Protein AF-F3Z827-F1 (afdb_monomer_lite)

Sequence (53 aa):
MKKLVKRCCGQDDVPSDLRAKVLGRIELIRSGQAVPDDDISLPGAVESGVRES

pLDDT: mean 70.67, std 16.37, range [43.94, 96.12]

Structure (mmCIF, N/CA/C/O backbone):
data_AF-F3Z827-F1
#
_entry.id   AF-F3Z827-F1
#
loop_
_atom_site.group_PDB
_atom_site.id
_atom_site.type_symbol
_atom_site.label_atom_id
_atom_site.label_alt_id
_atom_site.label_comp_id
_atom_site.label_asym_id
_atom_site.label_entity_id
_atom_site.label_seq_id
_atom_site.pdbx_PDB_ins_code
_atom_site.Cartn_x
_atom_site.Cartn_y
_atom_site.Cartn_z
_atom_site.occupancy
_atom_site.B_iso_or_equiv
_atom_site.auth_seq_id
_atom_site.auth_comp_id
_atom_site.auth_asym_id
_atom_site.auth_atom_id
_atom_site.pdbx_PDB_model_num
ATOM 1 N N . MET A 1 1 ? 32.255 -28.686 5.214 1.00 43.94 1 MET A N 1
ATOM 2 C CA . MET A 1 1 ? 31.372 -27.941 6.139 1.00 43.94 1 MET A CA 1
ATOM 3 C C . MET A 1 1 ? 31.029 -26.576 5.539 1.00 43.94 1 MET A C 1
ATOM 5 O O . MET A 1 1 ? 31.931 -25.792 5.295 1.00 43.94 1 MET A O 1
ATOM 9 N N . LYS A 1 2 ? 29.731 -26.377 5.257 1.00 53.19 2 LYS A N 1
ATOM 10 C CA . LYS A 1 2 ? 28.934 -25.131 5.158 1.00 53.19 2 LYS A CA 1
ATOM 11 C C . LYS A 1 2 ? 29.536 -23.911 4.426 1.00 53.19 2 LYS A C 1
ATOM 13 O O . LYS A 1 2 ? 30.040 -22.993 5.064 1.00 53.19 2 LYS A O 1
ATOM 18 N N . LYS A 1 3 ? 29.316 -23.810 3.106 1.00 61.28 3 LYS A N 1
ATOM 19 C CA . LYS A 1 3 ? 29.211 -22.493 2.445 1.00 61.28 3 LYS A CA 1
ATOM 20 C C . LYS A 1 3 ? 27.836 -21.914 2.785 1.00 61.28 3 LYS A C 1
ATOM 22 O O . LYS A 1 3 ? 26.853 -22.196 2.107 1.00 61.28 3 LYS A O 1
ATOM 27 N N . LEU A 1 4 ? 27.771 -21.193 3.902 1.00 60.44 4 LEU A N 1
ATOM 28 C CA . LEU A 1 4 ? 26.597 -20.436 4.321 1.00 60.44 4 LEU A CA 1
ATOM 29 C C . LEU A 1 4 ? 26.349 -19.345 3.271 1.00 60.44 4 LEU A C 1
ATOM 31 O O . LEU A 1 4 ? 27.167 -18.446 3.086 1.00 60.44 4 LEU A O 1
ATOM 35 N N . VAL A 1 5 ? 25.275 -19.517 2.508 1.00 61.56 5 VAL A N 1
ATOM 36 C CA . VAL A 1 5 ? 24.907 -18.677 1.368 1.00 61.56 5 VAL A CA 1
ATOM 37 C C . VAL A 1 5 ? 24.765 -17.213 1.787 1.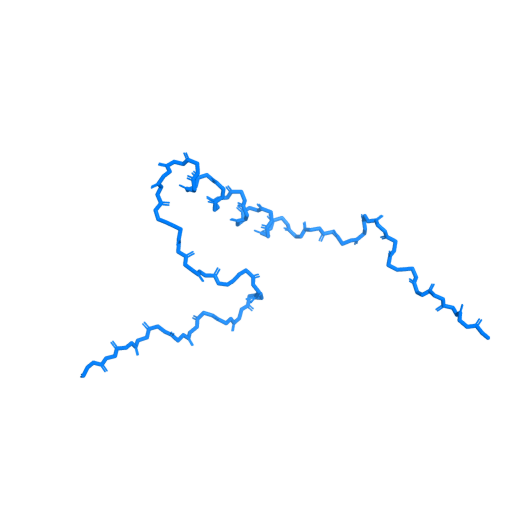00 61.56 5 VAL A C 1
ATOM 39 O O . VAL A 1 5 ? 24.023 -16.891 2.714 1.00 61.56 5 VAL A O 1
ATOM 42 N N . LYS A 1 6 ? 25.469 -16.319 1.081 1.00 61.44 6 LYS A N 1
ATOM 43 C CA . LYS A 1 6 ? 25.272 -14.869 1.174 1.00 61.44 6 LYS A CA 1
ATOM 44 C C . LYS A 1 6 ? 23.875 -14.524 0.655 1.00 61.44 6 LYS A C 1
ATOM 46 O O . LYS A 1 6 ? 23.713 -14.156 -0.501 1.00 61.44 6 LYS A O 1
ATOM 51 N N . ARG A 1 7 ? 22.871 -14.574 1.526 1.00 58.22 7 ARG A N 1
ATOM 52 C CA . ARG A 1 7 ? 21.805 -13.570 1.476 1.00 58.22 7 ARG A CA 1
ATOM 53 C C . ARG A 1 7 ? 22.332 -12.355 2.230 1.00 58.22 7 ARG A C 1
ATOM 55 O O . ARG A 1 7 ? 22.051 -12.170 3.408 1.00 58.22 7 ARG A O 1
ATOM 62 N N . CYS A 1 8 ? 23.241 -11.621 1.589 1.00 56.00 8 CYS A N 1
ATOM 63 C CA . CYS A 1 8 ? 23.751 -10.379 2.149 1.00 56.00 8 CYS A CA 1
ATOM 64 C C . CYS A 1 8 ? 22.651 -9.324 2.075 1.00 56.00 8 CYS A C 1
ATOM 66 O O . CYS A 1 8 ? 22.096 -9.056 1.013 1.00 56.00 8 CYS A O 1
ATOM 68 N N . CYS A 1 9 ? 22.366 -8.762 3.243 1.00 53.31 9 CYS A N 1
ATOM 69 C CA . CYS A 1 9 ? 21.521 -7.612 3.491 1.00 53.31 9 CYS A CA 1
ATOM 70 C C . CYS A 1 9 ? 21.7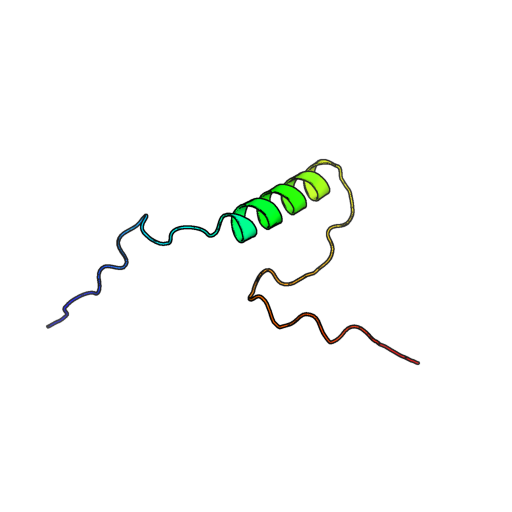08 -6.524 2.418 1.00 53.31 9 CYS A C 1
ATOM 72 O O . CYS A 1 9 ? 22.810 -5.997 2.279 1.00 53.31 9 CYS A O 1
ATOM 74 N N . GLY A 1 10 ? 20.631 -6.181 1.701 1.00 59.94 10 GLY A N 1
ATOM 75 C CA . GLY A 1 10 ? 20.566 -4.987 0.847 1.00 59.94 10 GLY A CA 1
ATOM 76 C C . GLY A 1 10 ? 20.538 -5.199 -0.671 1.00 59.94 10 GLY A C 1
ATOM 77 O O . GLY A 1 10 ? 20.577 -4.200 -1.378 1.00 59.94 10 GLY A O 1
ATOM 78 N N . GLN A 1 11 ? 20.471 -6.440 -1.178 1.00 59.25 11 GLN A N 1
ATOM 79 C CA . GLN A 1 11 ? 20.468 -6.722 -2.630 1.00 59.25 11 GLN A CA 1
ATOM 80 C C . GLN A 1 11 ? 19.146 -7.269 -3.205 1.00 59.25 11 GLN A C 1
ATOM 82 O O . GLN A 1 11 ? 19.067 -7.551 -4.399 1.00 59.25 11 GLN A O 1
ATOM 87 N N . ASP A 1 12 ? 18.085 -7.387 -2.411 1.00 62.00 12 ASP A N 1
ATOM 88 C CA . ASP A 1 12 ? 16.756 -7.446 -3.024 1.00 62.00 12 ASP A CA 1
ATOM 89 C C . ASP A 1 12 ? 16.424 -6.027 -3.489 1.00 62.00 12 ASP A C 1
ATOM 91 O O . ASP A 1 12 ? 16.023 -5.177 -2.693 1.00 62.00 12 ASP A O 1
ATOM 95 N N . ASP A 1 13 ? 16.699 -5.748 -4.764 1.00 64.69 13 ASP A N 1
ATOM 96 C CA . ASP A 1 13 ? 16.264 -4.521 -5.421 1.00 64.69 13 ASP A CA 1
ATOM 97 C C . ASP A 1 13 ? 14.736 -4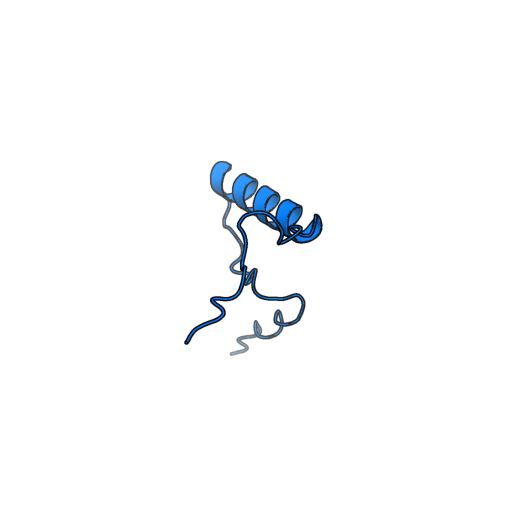.525 -5.375 1.00 64.69 13 ASP A C 1
ATOM 99 O O . ASP A 1 13 ? 14.072 -5.295 -6.072 1.00 64.69 13 ASP A O 1
ATOM 103 N N . VAL A 1 14 ? 14.178 -3.770 -4.428 1.00 69.88 14 VAL A N 1
ATOM 104 C CA . VAL A 1 14 ? 12.737 -3.761 -4.200 1.00 69.88 14 VAL A CA 1
ATOM 105 C C . VAL A 1 14 ? 12.103 -3.130 -5.434 1.00 69.88 14 VAL A C 1
ATOM 107 O O . VAL A 1 14 ? 12.326 -1.938 -5.676 1.00 69.88 14 VAL A O 1
ATOM 110 N N . PRO A 1 15 ? 11.292 -3.876 -6.206 1.00 78.62 15 PRO A N 1
ATOM 111 C CA . PRO A 1 15 ? 10.719 -3.344 -7.427 1.00 78.62 15 PRO A CA 1
ATOM 112 C C . PRO A 1 15 ? 9.893 -2.105 -7.087 1.00 78.62 15 PRO A C 1
ATOM 114 O O . PRO A 1 15 ? 9.129 -2.094 -6.117 1.00 78.62 15 PRO A O 1
ATOM 117 N N . SER A 1 16 ? 10.054 -1.038 -7.876 1.00 79.38 16 SER A N 1
ATOM 118 C CA . SER A 1 16 ? 9.390 0.246 -7.610 1.00 79.38 16 SER A CA 1
ATOM 119 C C . SER A 1 16 ? 7.869 0.101 -7.495 1.00 79.38 16 SER A C 1
ATOM 121 O O . SER A 1 16 ? 7.247 0.814 -6.713 1.00 79.38 16 SER A O 1
ATOM 123 N N . ASP A 1 17 ? 7.297 -0.878 -8.197 1.00 82.50 17 ASP A N 1
ATOM 124 C CA . ASP A 1 17 ? 5.890 -1.271 -8.109 1.00 82.50 17 ASP A CA 1
ATOM 125 C C . ASP A 1 17 ? 5.485 -1.752 -6.702 1.00 82.50 17 ASP A C 1
ATOM 127 O O . ASP A 1 17 ? 4.492 -1.288 -6.142 1.00 82.50 17 ASP A O 1
ATOM 131 N N . LEU A 1 18 ? 6.297 -2.607 -6.069 1.00 85.44 18 LEU A N 1
ATOM 132 C CA . LEU A 1 18 ? 6.051 -3.082 -4.705 1.00 85.44 18 LEU A CA 1
ATOM 133 C C . LEU A 1 18 ? 6.135 -1.930 -3.701 1.00 85.44 18 LEU A C 1
ATOM 135 O O . LEU A 1 18 ? 5.285 -1.801 -2.820 1.00 85.44 18 LEU A O 1
ATOM 139 N N . ARG A 1 19 ? 7.122 -1.044 -3.866 1.00 85.38 19 ARG A N 1
ATOM 140 C CA . ARG A 1 19 ? 7.247 0.156 -3.032 1.00 85.38 19 ARG A CA 1
ATOM 141 C C . ARG A 1 19 ? 6.043 1.088 -3.199 1.00 85.38 19 ARG A C 1
ATOM 143 O O . ARG A 1 19 ? 5.536 1.584 -2.195 1.00 85.38 19 ARG A O 1
ATOM 150 N N . ALA A 1 20 ? 5.575 1.310 -4.427 1.00 88.06 20 ALA A N 1
ATOM 151 C CA . ALA A 1 20 ? 4.407 2.143 -4.705 1.00 88.06 20 ALA A CA 1
ATOM 152 C C . ALA A 1 20 ? 3.133 1.569 -4.062 1.00 88.06 20 ALA A C 1
ATOM 154 O O . ALA A 1 20 ? 2.432 2.290 -3.354 1.00 88.06 20 ALA A O 1
ATOM 155 N N . LYS A 1 21 ? 2.885 0.260 -4.215 1.00 88.12 21 LYS A N 1
ATOM 156 C CA . LYS A 1 21 ? 1.753 -0.444 -3.582 1.00 88.12 21 LYS A CA 1
ATOM 157 C C . LYS A 1 21 ? 1.774 -0.336 -2.056 1.00 88.12 21 LYS A C 1
ATOM 159 O O . LYS A 1 21 ? 0.751 -0.034 -1.444 1.00 88.12 21 LYS A O 1
ATOM 164 N N . VAL A 1 22 ? 2.940 -0.537 -1.436 1.00 90.88 22 VAL A N 1
ATOM 165 C CA . VAL A 1 22 ? 3.108 -0.418 0.021 1.00 90.88 22 VAL A CA 1
ATOM 166 C C . VAL A 1 22 ? 2.834 1.010 0.493 1.00 90.88 22 VAL A C 1
ATOM 168 O O . VAL A 1 22 ? 2.089 1.199 1.452 1.00 90.88 22 VAL A O 1
ATOM 171 N N . LEU A 1 23 ? 3.388 2.019 -0.187 1.00 91.62 23 LEU A N 1
ATOM 172 C CA . LEU A 1 23 ? 3.167 3.420 0.179 1.00 91.62 23 LEU A CA 1
ATOM 173 C C . LEU A 1 23 ? 1.694 3.829 0.042 1.00 91.62 23 LEU A C 1
ATOM 175 O O . LEU A 1 23 ? 1.173 4.471 0.952 1.00 91.62 23 LEU A O 1
ATOM 179 N N . GLY A 1 24 ? 1.006 3.395 -1.019 1.00 90.81 24 GLY A N 1
ATOM 180 C CA . GLY A 1 24 ? -0.429 3.647 -1.194 1.00 90.81 24 GLY A CA 1
ATOM 181 C C . GLY A 1 24 ? -1.286 3.005 -0.098 1.00 90.81 24 GLY A C 1
ATOM 182 O O . GLY A 1 24 ? -2.172 3.649 0.463 1.00 90.81 24 GLY A O 1
ATOM 183 N N . ARG A 1 25 ? -0.981 1.761 0.301 1.00 90.88 25 ARG A N 1
ATOM 184 C CA . ARG A 1 25 ? -1.655 1.121 1.447 1.00 90.88 25 ARG A CA 1
ATOM 185 C C . ARG A 1 25 ? -1.418 1.873 2.757 1.00 90.88 25 ARG A C 1
ATOM 187 O O . ARG A 1 25 ? -2.351 2.041 3.537 1.00 90.88 25 ARG A O 1
ATOM 194 N N . ILE A 1 26 ? -0.192 2.334 3.006 1.00 93.19 26 ILE A N 1
ATOM 195 C CA . ILE A 1 26 ? 0.137 3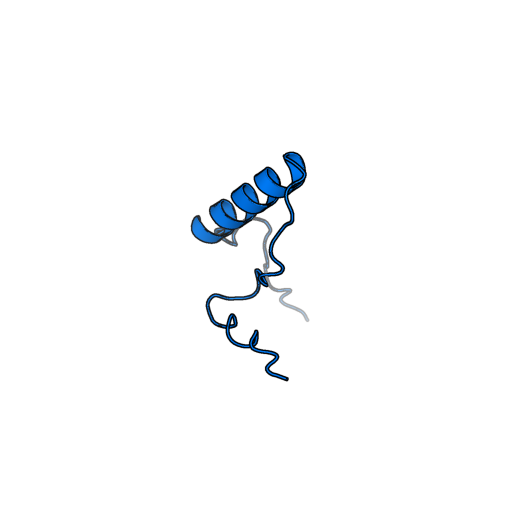.109 4.212 1.00 93.19 26 ILE A CA 1
ATOM 196 C C . ILE A 1 26 ? -0.677 4.406 4.260 1.00 93.19 26 ILE A C 1
ATOM 198 O O . ILE A 1 26 ? -1.169 4.776 5.324 1.00 9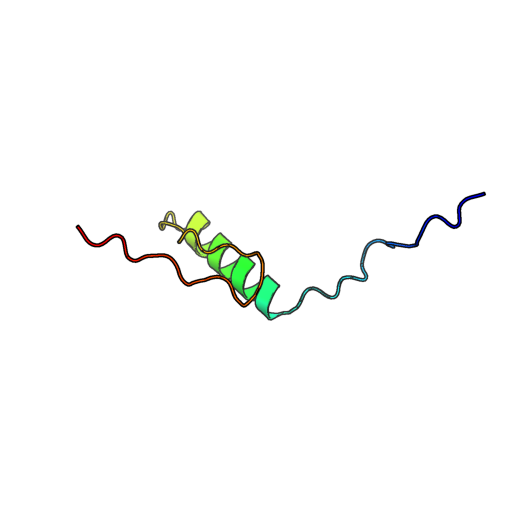3.19 26 ILE A O 1
ATOM 202 N N . GLU A 1 27 ? -0.834 5.090 3.129 1.00 93.88 27 GLU A N 1
ATOM 203 C CA . GLU A 1 27 ? -1.635 6.312 3.048 1.00 93.88 27 GLU A CA 1
ATOM 204 C C . GLU A 1 27 ? -3.110 6.060 3.388 1.00 93.88 27 GLU A C 1
ATOM 206 O O . GLU A 1 27 ? -3.683 6.798 4.194 1.00 93.88 27 GLU A O 1
ATOM 211 N N . LEU A 1 28 ? -3.694 4.974 2.873 1.00 91.81 28 LEU A N 1
ATOM 212 C CA . LEU A 1 28 ? -5.066 4.562 3.193 1.00 91.81 28 LEU A CA 1
ATOM 213 C C . LEU A 1 28 ? -5.247 4.296 4.695 1.00 91.81 28 LEU A C 1
ATOM 215 O O . LEU A 1 28 ? -6.170 4.837 5.304 1.00 91.81 28 LEU A O 1
ATOM 219 N N . ILE A 1 29 ? -4.324 3.546 5.312 1.00 93.31 29 ILE A N 1
ATOM 220 C CA . ILE A 1 29 ? -4.346 3.249 6.757 1.00 93.31 29 ILE A CA 1
ATOM 221 C C . ILE A 1 29 ? -4.272 4.536 7.574 1.00 93.31 29 ILE A C 1
ATOM 223 O O . ILE A 1 29 ? -5.051 4.737 8.504 1.00 93.31 29 ILE A O 1
ATOM 227 N N . ARG A 1 30 ? -3.329 5.420 7.235 1.00 94.62 30 ARG A N 1
ATOM 228 C CA . ARG A 1 30 ? -3.123 6.679 7.964 1.00 94.62 30 ARG A CA 1
ATOM 229 C C . ARG A 1 30 ? -4.310 7.627 7.827 1.00 94.62 30 ARG A C 1
ATOM 231 O O . ARG A 1 30 ? -4.558 8.400 8.746 1.00 94.62 30 ARG A O 1
ATOM 238 N N . SER A 1 31 ? -5.035 7.539 6.717 1.00 96.12 31 SER A N 1
ATOM 239 C CA . SER A 1 31 ? -6.268 8.291 6.465 1.00 96.12 31 SER A CA 1
ATOM 240 C C . SER A 1 31 ? -7.502 7.658 7.121 1.00 96.12 31 SER A C 1
ATOM 242 O O . SER A 1 31 ? -8.584 8.235 7.062 1.00 96.12 31 SER A O 1
ATOM 244 N N . GLY A 1 32 ? -7.367 6.479 7.739 1.00 93.69 32 GLY A N 1
ATOM 245 C CA . GLY A 1 32 ? -8.477 5.745 8.348 1.00 93.69 32 GLY A CA 1
ATOM 246 C C . GLY A 1 32 ? -9.433 5.109 7.334 1.00 93.69 32 GLY A C 1
ATOM 247 O O . GLY A 1 32 ? -10.537 4.716 7.706 1.00 93.69 32 GLY A O 1
ATOM 248 N N . GLN A 1 33 ? -9.036 5.007 6.062 1.00 91.06 33 GLN A N 1
ATOM 249 C CA . GLN A 1 33 ? -9.806 4.280 5.057 1.00 91.06 33 GLN A CA 1
ATOM 250 C C . GLN A 1 33 ? -9.592 2.774 5.191 1.00 91.06 33 GLN A C 1
ATOM 252 O O . GLN A 1 33 ? -8.508 2.300 5.540 1.00 91.06 33 GLN A O 1
ATOM 257 N N . ALA A 1 34 ? -10.639 2.016 4.866 1.00 86.12 34 ALA A N 1
ATOM 258 C CA . ALA A 1 34 ? -10.551 0.570 4.772 1.00 86.12 34 ALA A CA 1
ATOM 259 C C . ALA A 1 34 ? -9.488 0.177 3.739 1.00 86.12 34 ALA A C 1
ATOM 261 O O . ALA A 1 34 ? -9.476 0.675 2.610 1.00 86.12 34 ALA A O 1
ATOM 262 N N . VAL A 1 35 ? -8.594 -0.717 4.147 1.00 85.06 35 VAL A N 1
ATOM 263 C CA . VAL A 1 35 ? -7.564 -1.268 3.276 1.00 85.06 35 VAL A CA 1
ATOM 264 C C . VAL A 1 35 ? -8.147 -2.505 2.601 1.00 85.06 35 VAL A C 1
ATOM 266 O O . VAL A 1 35 ? -8.617 -3.391 3.316 1.00 85.06 35 VAL A O 1
ATOM 269 N N . PRO A 1 36 ? -8.139 -2.593 1.263 1.00 79.88 36 PRO A N 1
ATOM 270 C CA . PRO A 1 36 ? -8.546 -3.818 0.583 1.00 79.88 36 PRO A CA 1
ATOM 271 C C . PRO A 1 36 ? -7.588 -4.949 0.965 1.00 79.88 36 PRO A C 1
ATOM 273 O O . PRO A 1 36 ? -6.410 -4.667 1.157 1.00 79.88 36 PRO A O 1
ATOM 276 N N . ASP A 1 37 ? -8.062 -6.191 1.097 1.00 72.50 37 ASP A N 1
ATOM 277 C CA . ASP A 1 37 ? -7.290 -7.364 1.566 1.00 72.50 37 ASP A CA 1
ATOM 278 C C . ASP A 1 37 ? -6.413 -7.996 0.468 1.00 72.50 37 ASP A C 1
ATOM 280 O O . ASP A 1 37 ? -6.017 -9.147 0.565 1.00 72.50 37 ASP A O 1
ATOM 284 N N . ASP A 1 38 ? -6.088 -7.258 -0.597 1.00 71.19 38 ASP A N 1
ATOM 285 C CA . ASP A 1 38 ? -5.254 -7.784 -1.679 1.00 71.19 38 ASP A CA 1
ATOM 286 C 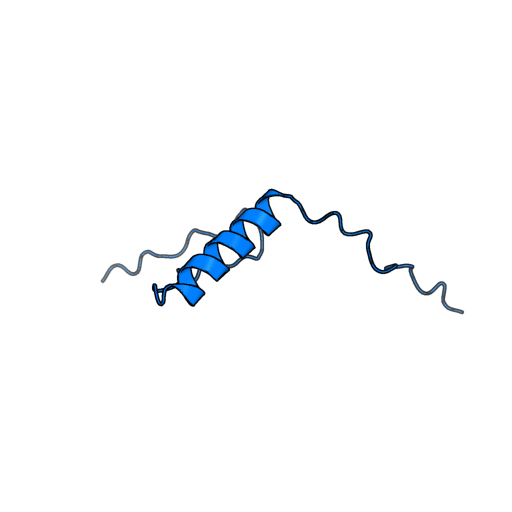C . ASP A 1 38 ? -3.911 -8.288 -1.140 1.00 71.19 38 ASP A C 1
ATOM 288 O O . ASP A 1 38 ? -3.139 -7.551 -0.509 1.00 71.19 38 ASP A O 1
ATOM 292 N N . ASP A 1 39 ? -3.633 -9.566 -1.363 1.00 61.38 39 ASP A N 1
ATOM 293 C CA . ASP A 1 39 ? -2.393 -10.182 -0.928 1.00 61.38 39 ASP A CA 1
ATOM 294 C C . ASP A 1 39 ? -1.232 -9.550 -1.716 1.00 61.38 39 ASP A C 1
ATOM 296 O O . ASP A 1 39 ? -1.228 -9.510 -2.947 1.00 61.38 39 ASP A O 1
ATOM 300 N N . ILE A 1 40 ? -0.234 -8.999 -1.015 1.00 66.94 40 ILE A N 1
ATOM 301 C CA . ILE A 1 40 ? 0.971 -8.450 -1.672 1.00 66.94 40 ILE A CA 1
ATOM 302 C C . ILE A 1 40 ? 1.847 -9.587 -2.220 1.00 66.94 40 ILE A C 1
ATOM 304 O O . ILE A 1 40 ? 2.824 -9.349 -2.937 1.00 66.94 40 ILE A O 1
ATOM 308 N N . SER A 1 41 ? 1.489 -10.834 -1.911 1.00 56.44 41 SER A N 1
ATOM 309 C CA . SER A 1 41 ? 2.124 -12.022 -2.440 1.00 56.44 41 SER A CA 1
ATOM 310 C C . SER A 1 41 ? 1.714 -12.253 -3.898 1.00 56.44 41 SER A C 1
ATOM 312 O O . SER A 1 41 ? 0.730 -12.911 -4.215 1.00 56.44 41 SER A O 1
ATOM 314 N N . LEU A 1 42 ? 2.590 -11.763 -4.778 1.00 51.97 42 LEU A N 1
ATOM 315 C CA . LEU A 1 42 ? 2.753 -12.132 -6.185 1.00 51.97 42 LEU A CA 1
ATOM 316 C C . LEU A 1 42 ? 1.748 -11.503 -7.177 1.00 51.97 42 LEU A C 1
ATOM 318 O O . LEU A 1 42 ? 0.534 -11.564 -6.990 1.00 51.97 42 LEU A O 1
ATOM 322 N N . PRO A 1 43 ? 2.234 -10.948 -8.306 1.00 48.81 43 PRO A N 1
ATOM 323 C CA . PRO A 1 43 ? 1.369 -10.573 -9.417 1.00 48.81 43 PRO A CA 1
ATOM 324 C C . PRO A 1 43 ? 0.819 -11.855 -10.062 1.00 48.81 43 PRO A C 1
ATOM 326 O O . PRO A 1 43 ? 1.466 -12.441 -10.927 1.00 48.81 43 PRO A O 1
ATOM 329 N N . GLY A 1 44 ? -0.344 -12.329 -9.608 1.00 48.75 44 GLY A N 1
ATOM 330 C CA . GLY A 1 44 ? -1.000 -13.492 -10.216 1.00 48.75 44 GLY A CA 1
ATOM 331 C C . GLY A 1 44 ? -2.076 -14.222 -9.411 1.00 48.75 44 GLY A C 1
ATOM 332 O O . GLY A 1 44 ? -2.529 -15.258 -9.885 1.00 48.75 44 GLY A O 1
ATOM 333 N N . ALA A 1 45 ? -2.495 -13.742 -8.236 1.00 48.53 45 ALA A N 1
ATOM 334 C CA . ALA A 1 45 ? -3.465 -14.460 -7.399 1.00 48.53 45 ALA A CA 1
ATOM 335 C C . ALA A 1 45 ? -4.635 -13.591 -6.896 1.00 48.53 45 ALA A C 1
ATOM 337 O O . ALA A 1 45 ? -5.078 -13.751 -5.765 1.00 48.53 45 ALA A O 1
ATOM 338 N N . VAL A 1 46 ? -5.163 -12.688 -7.731 1.00 52.28 46 VAL A N 1
ATOM 339 C CA . VAL A 1 46 ? -6.436 -11.990 -7.455 1.00 52.28 46 VAL A CA 1
ATOM 340 C C . VAL A 1 46 ? -7.544 -12.505 -8.372 1.00 52.28 46 VAL A C 1
ATOM 342 O O . VAL A 1 46 ? -8.023 -11.811 -9.254 1.00 52.28 46 VAL A O 1
ATOM 345 N N . GLU A 1 47 ? -7.936 -13.760 -8.181 1.00 53.03 47 GLU A N 1
ATOM 346 C CA . GLU A 1 47 ? -9.216 -14.293 -8.665 1.00 53.03 47 GLU A CA 1
ATOM 347 C C . GLU A 1 47 ? -9.680 -15.334 -7.648 1.00 53.03 47 GLU A C 1
ATOM 349 O O . GLU A 1 47 ? -9.339 -16.509 -7.734 1.00 53.03 47 GLU A O 1
ATOM 354 N N . SER A 1 48 ? -10.397 -14.883 -6.622 1.00 52.12 48 SER A N 1
ATOM 355 C CA . SER A 1 48 ? -11.438 -15.689 -5.980 1.00 52.12 48 SER A CA 1
ATOM 356 C C . SER A 1 48 ? -12.225 -14.805 -5.019 1.00 52.12 48 SER A C 1
ATOM 358 O O . SER A 1 48 ? -12.076 -14.865 -3.799 1.00 52.12 48 SER A O 1
ATOM 360 N N . GLY A 1 49 ? -13.071 -13.963 -5.603 1.00 54.81 49 GLY A N 1
ATOM 361 C CA . GLY A 1 49 ? -13.962 -13.063 -4.888 1.00 54.81 49 GLY A CA 1
ATOM 362 C C . GLY A 1 49 ? -15.355 -12.990 -5.501 1.00 54.81 49 GLY A C 1
ATOM 363 O O . GLY A 1 49 ? -15.919 -11.905 -5.526 1.00 54.81 49 GLY A O 1
ATOM 364 N N . VAL A 1 50 ? -15.933 -14.106 -5.966 1.00 53.91 50 VAL A N 1
ATOM 365 C CA . VAL A 1 50 ? -17.392 -14.196 -6.145 1.00 53.91 50 VAL A CA 1
ATOM 366 C C . VAL A 1 50 ? -17.963 -15.299 -5.257 1.00 53.91 50 VAL A C 1
ATOM 368 O O . VAL A 1 50 ? -17.931 -16.492 -5.535 1.00 53.91 50 VAL A O 1
ATOM 371 N N . ARG A 1 51 ? -18.447 -14.854 -4.104 1.00 61.81 51 ARG A N 1
ATOM 372 C CA . ARG A 1 51 ? -19.451 -15.544 -3.298 1.00 61.81 51 ARG A CA 1
ATOM 373 C C . ARG A 1 51 ? -20.795 -15.188 -3.927 1.00 61.81 51 ARG A C 1
ATOM 375 O O . ARG A 1 51 ? -21.291 -14.093 -3.680 1.00 61.81 51 ARG A O 1
ATOM 382 N N . GLU A 1 52 ? -21.326 -16.066 -4.769 1.00 52.47 52 GLU A N 1
ATOM 383 C CA . GLU A 1 52 ? -22.702 -15.968 -5.267 1.00 52.47 52 GLU A CA 1
ATOM 384 C C . GLU A 1 52 ? -23.577 -16.966 -4.494 1.00 52.47 52 GLU A C 1
ATOM 386 O O . GLU A 1 52 ? -23.169 -18.110 -4.276 1.00 52.47 52 GLU A O 1
ATOM 391 N N . SER A 1 53 ? -24.705 -16.459 -3.985 1.00 62.78 53 SER A N 1
ATOM 392 C CA . SER A 1 53 ? -25.698 -17.149 -3.146 1.00 62.78 53 SER A CA 1
ATOM 393 C C . SER A 1 53 ? -26.610 -18.075 -3.939 1.00 62.78 53 SER A C 1
ATOM 395 O O . SER A 1 53 ? -26.925 -17.732 -5.098 1.00 62.78 53 SER A O 1
#

Secondary structure (DSSP, 8-state):
--------TT-S---HHHHHHHHHHHHHHHTTPPPP----S-TT---------

Radius of gyration: 17.28 Å; chains: 1; bounding box: 57×36×19 Å

Foldseek 3Di:
DDPPDPPDPDPPPPPVVLVVVVVVQVVCVVVVHDRPPDDSPDDPPPPDPDPDD